Protein AF-A0A355C8I3-F1 (afdb_monomer)

Solvent-accessible surface area (backbone atoms only — not comparable to full-atom values): 5644 Å² total; per-residue (Å²): 111,79,62,88,55,65,75,96,40,36,51,55,40,67,43,80,73,53,71,64,48,41,59,73,67,57,40,51,63,56,50,42,38,47,66,73,69,59,52,60,65,49,71,30,33,55,28,25,51,73,82,32,45,38,68,75,27,64,69,61,49,44,44,41,43,71,73,55,60,53,82,54,52,78,42,71,38,93,61,41,72,55,24,38,34,32,86,93,30,54,42,78,39,90,51,96,126

Nearest PDB structures (foldseek):
  7xtj-assembly1_A  TM=9.328E-01  e=5.840E-07  Aspergillus niger
  7xtj-assembly2_B  TM=9.315E-01  e=1.056E-06  Aspergillus niger
  7zeq-assembly1_X  TM=8.946E-01  e=6.243E-06  Thermotoga maritima MSB8
  5wab-assembly1_A  TM=9.240E-01  e=5.345E-05  Bifidobacterium adolescentis ATCC 15703
  7eap-assembly1_A  TM=8.681E-01  e=4.964E-05  Aspergillus oryzae RIB40

Mean predicted aligned error: 3.41 Å

Secondary structure (DSSP, 8-state):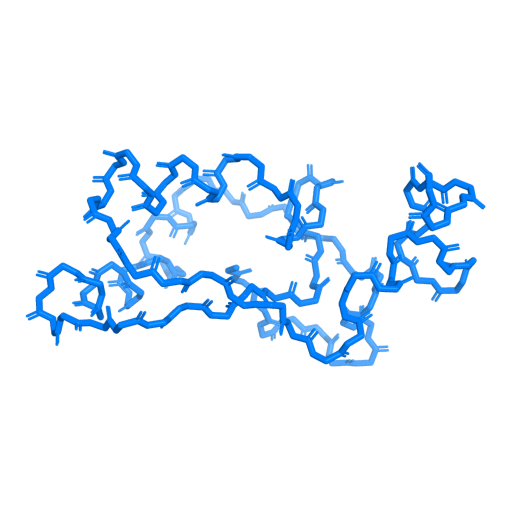
--TTS-GGGTTT-EE---HHHIIIIISHHHHHHHHTS--SEEEEPSSEETTEETTT-HHHHHIIIIIT---SEEEE-TTTTGGGT-TTTT--SSS--

Structure (mmCIF, N/CA/C/O backbone):
data_AF-A0A355C8I3-F1
#
_entry.id   AF-A0A355C8I3-F1
#
loop_
_atom_site.group_PDB
_atom_site.id
_atom_site.type_symbol
_atom_site.label_atom_id
_atom_site.label_alt_id
_atom_site.label_comp_id
_atom_site.label_asym_id
_atom_site.label_entity_id
_atom_site.label_seq_id
_atom_site.pdbx_PDB_ins_code
_atom_site.Cartn_x
_atom_site.Cartn_y
_atom_site.Cartn_z
_atom_site.occupancy
_atom_site.B_iso_or_equiv
_atom_site.auth_seq_id
_atom_site.auth_comp_id
_atom_site.auth_asym_id
_atom_site.auth_atom_id
_atom_site.pdbx_PDB_model_num
ATOM 1 N N . ALA A 1 1 ? 0.383 2.885 0.987 1.00 61.53 1 ALA A N 1
ATOM 2 C CA . ALA A 1 1 ? 0.480 4.070 1.874 1.00 61.53 1 ALA A CA 1
ATOM 3 C C . ALA A 1 1 ? 1.391 5.101 1.210 1.00 61.53 1 ALA A C 1
ATOM 5 O O . ALA A 1 1 ? 2.110 4.719 0.298 1.00 61.53 1 ALA A O 1
ATOM 6 N N . VAL A 1 2 ? 1.380 6.372 1.639 1.00 76.06 2 VAL A N 1
ATOM 7 C CA . VAL A 1 2 ? 2.290 7.414 1.095 1.00 76.06 2 VAL A CA 1
ATOM 8 C C . VAL A 1 2 ? 2.082 7.676 -0.414 1.00 76.06 2 VAL A C 1
ATOM 10 O O . VAL A 1 2 ? 3.010 8.005 -1.142 1.00 76.06 2 VAL A O 1
ATOM 13 N N . HIS A 1 3 ? 0.843 7.517 -0.895 1.00 77.88 3 HIS A N 1
ATOM 14 C CA . HIS A 1 3 ? 0.520 7.611 -2.323 1.00 77.88 3 HIS A CA 1
ATOM 15 C C . HIS A 1 3 ? 0.633 9.034 -2.890 1.00 77.88 3 HIS A C 1
ATOM 17 O O . HIS A 1 3 ? 0.964 9.189 -4.058 1.00 77.88 3 HIS A O 1
ATOM 23 N N . SER A 1 4 ? 0.414 10.067 -2.069 1.00 75.31 4 SER A N 1
ATOM 24 C CA . SER A 1 4 ? 0.308 11.473 -2.495 1.00 75.31 4 SER A CA 1
ATOM 25 C C . SER A 1 4 ? 1.608 12.113 -3.025 1.00 75.31 4 SER A C 1
ATOM 27 O O . SER A 1 4 ? 1.698 13.338 -3.088 1.00 75.31 4 SER A O 1
ATOM 29 N N . GLY A 1 5 ? 2.628 11.312 -3.351 1.00 70.50 5 GLY A N 1
ATOM 30 C CA . GLY A 1 5 ? 3.836 11.738 -4.057 1.00 70.50 5 GLY A CA 1
ATOM 31 C C . GLY A 1 5 ? 3.558 12.170 -5.509 1.00 70.50 5 GLY A C 1
ATOM 32 O O . GLY A 1 5 ? 2.403 12.313 -5.906 1.00 70.50 5 GLY A O 1
ATOM 33 N N . PRO A 1 6 ? 4.601 12.422 -6.320 1.00 80.94 6 PRO A N 1
ATOM 34 C CA . PRO A 1 6 ? 4.433 13.062 -7.619 1.00 80.94 6 PRO A CA 1
ATOM 35 C C . PRO A 1 6 ? 3.572 12.225 -8.570 1.00 80.94 6 PRO A C 1
ATOM 37 O O . PRO A 1 6 ? 3.963 11.140 -9.004 1.00 80.94 6 PRO A O 1
ATOM 40 N N . GLU A 1 7 ? 2.419 12.784 -8.939 1.00 82.19 7 GLU A N 1
ATOM 41 C CA . GLU A 1 7 ? 1.405 12.127 -9.768 1.00 82.19 7 GLU A CA 1
ATOM 42 C C . GLU A 1 7 ? 1.962 11.645 -11.115 1.00 82.19 7 GLU A C 1
ATOM 44 O O . GLU A 1 7 ? 1.673 10.538 -11.566 1.00 82.19 7 GLU A O 1
ATOM 49 N N . SER A 1 8 ? 2.840 12.443 -11.731 1.00 88.88 8 SER A N 1
ATOM 50 C CA . SER A 1 8 ? 3.481 12.122 -13.012 1.00 88.88 8 SER A CA 1
ATOM 51 C C . SER A 1 8 ? 4.339 10.856 -12.974 1.00 88.88 8 SER A C 1
ATOM 53 O O . SER A 1 8 ? 4.613 10.276 -14.019 1.00 88.88 8 SER A O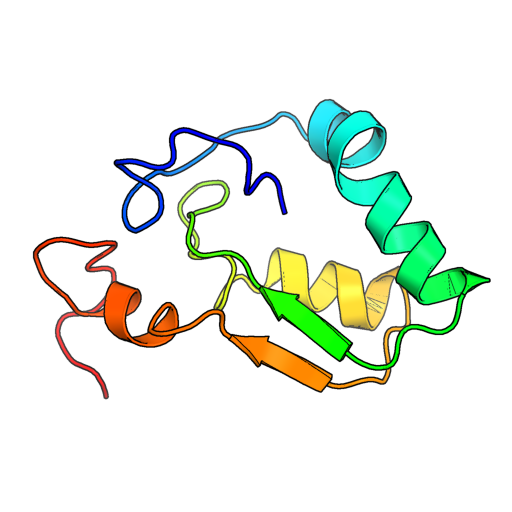 1
ATOM 55 N N . THR A 1 9 ? 4.782 10.434 -11.789 1.00 90.69 9 THR A N 1
ATOM 56 C CA . THR A 1 9 ? 5.667 9.279 -11.592 1.00 90.69 9 THR A CA 1
ATOM 57 C C . THR A 1 9 ? 5.030 8.197 -10.728 1.00 90.69 9 THR A C 1
ATOM 59 O O . THR A 1 9 ? 5.726 7.302 -10.262 1.00 90.69 9 THR A O 1
ATOM 62 N N . ARG A 1 10 ? 3.711 8.233 -10.505 1.00 90.69 10 ARG A N 1
ATOM 63 C CA . ARG A 1 10 ? 3.013 7.296 -9.605 1.00 90.69 10 ARG A CA 1
ATOM 64 C C . ARG A 1 10 ? 3.268 5.809 -9.915 1.00 90.69 10 ARG A C 1
ATOM 66 O O . ARG A 1 10 ? 3.275 5.006 -8.992 1.00 90.69 10 ARG A O 1
ATOM 73 N N . HIS A 1 11 ? 3.545 5.471 -11.179 1.00 92.88 11 HIS A N 1
ATOM 74 C CA . HIS A 1 11 ? 3.798 4.106 -11.675 1.00 92.88 11 HIS A CA 1
ATOM 75 C C . HIS A 1 11 ? 5.251 3.611 -11.526 1.00 92.88 11 HIS A C 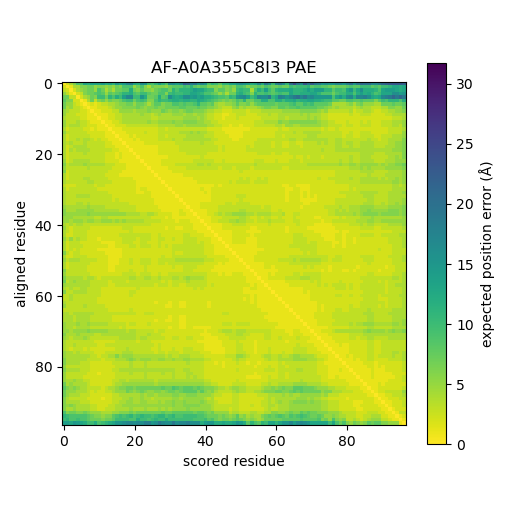1
ATOM 77 O O . HIS A 1 11 ? 5.540 2.477 -11.888 1.00 92.88 11 HIS A O 1
ATOM 83 N N . SER A 1 12 ? 6.181 4.446 -11.055 1.00 91.19 12 SER A N 1
ATOM 84 C CA . SER A 1 12 ? 7.607 4.081 -10.931 1.00 91.19 12 SER A CA 1
ATOM 85 C C . SER A 1 12 ? 8.306 4.690 -9.715 1.00 91.19 12 SER A C 1
ATOM 87 O O . SER A 1 12 ? 9.421 4.299 -9.369 1.00 91.19 12 SER A O 1
ATOM 89 N N . PHE A 1 13 ? 7.665 5.653 -9.053 1.00 93.38 13 PHE A N 1
ATOM 90 C CA . PHE A 1 13 ? 8.208 6.338 -7.893 1.00 93.38 13 PHE A CA 1
ATOM 91 C C . PHE A 1 13 ? 8.331 5.397 -6.693 1.00 93.38 13 PHE A C 1
ATOM 93 O O . PHE A 1 13 ? 7.408 4.644 -6.371 1.00 93.38 13 PHE A O 1
ATOM 100 N N . ASP A 1 14 ? 9.465 5.501 -6.007 1.00 93.50 14 ASP A N 1
ATOM 101 C CA . ASP A 1 14 ? 9.789 4.757 -4.797 1.00 93.50 14 ASP A CA 1
ATOM 102 C C . ASP A 1 14 ? 10.078 5.725 -3.651 1.00 93.50 14 ASP A C 1
ATOM 104 O O . ASP A 1 14 ? 10.823 6.697 -3.811 1.00 93.50 14 ASP A O 1
ATOM 108 N N . VAL A 1 15 ? 9.465 5.473 -2.495 1.00 93.12 15 VAL A N 1
ATOM 109 C CA . VAL A 1 15 ? 9.519 6.365 -1.336 1.00 93.12 15 VAL A CA 1
ATOM 110 C C . VAL A 1 15 ? 10.159 5.687 -0.130 1.00 93.12 15 VAL A C 1
ATOM 112 O O . VAL A 1 15 ? 9.863 4.538 0.194 1.00 93.12 15 VAL A O 1
ATOM 115 N N . TYR A 1 16 ? 11.006 6.439 0.578 1.00 94.75 16 TYR A N 1
ATOM 116 C CA . TYR A 1 16 ? 11.773 5.979 1.741 1.00 94.75 16 TYR A CA 1
ATOM 117 C C . TY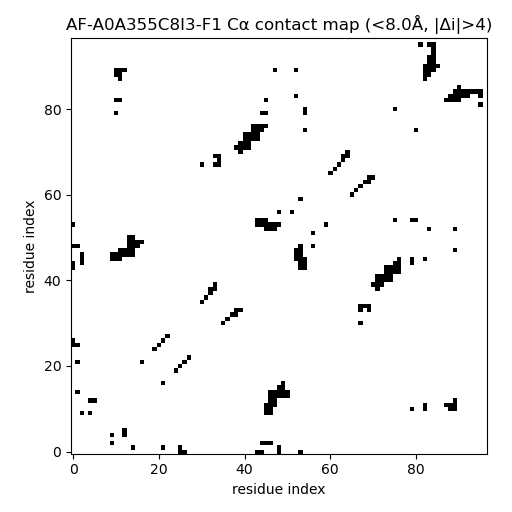R A 1 16 ? 11.440 6.810 2.991 1.00 94.75 16 TYR A C 1
ATOM 119 O O . TYR A 1 16 ? 12.295 7.537 3.498 1.00 94.75 16 TYR A O 1
ATOM 127 N N . PRO A 1 17 ? 10.193 6.757 3.493 1.00 93.06 17 PRO A N 1
ATOM 128 C CA . PRO A 1 17 ? 9.829 7.458 4.715 1.00 93.06 17 PRO A CA 1
ATOM 129 C C . PRO A 1 17 ? 10.488 6.783 5.921 1.00 93.06 17 PRO A C 1
ATOM 131 O O . PRO A 1 17 ? 10.721 5.566 5.919 1.00 93.06 17 PRO A O 1
ATOM 134 N N . SER A 1 18 ? 10.728 7.551 6.982 1.00 94.94 18 SER A N 1
ATOM 135 C CA . SER A 1 18 ? 11.101 6.971 8.271 1.00 94.94 18 SER A CA 1
ATOM 136 C C . SER A 1 18 ? 9.940 6.150 8.850 1.00 94.94 18 SER A C 1
ATOM 138 O O . SER A 1 18 ? 8.776 6.358 8.498 1.00 94.94 18 SER A O 1
ATOM 140 N N . ASP A 1 19 ? 10.233 5.204 9.747 1.00 93.56 19 ASP A N 1
ATOM 141 C CA . ASP A 1 19 ? 9.171 4.481 10.467 1.00 93.56 19 ASP A CA 1
ATOM 142 C C . ASP A 1 19 ? 8.299 5.436 11.291 1.00 93.56 19 ASP A C 1
ATOM 144 O O . ASP A 1 19 ? 7.093 5.227 11.402 1.00 93.56 19 ASP A O 1
ATOM 148 N N . TYR A 1 20 ? 8.902 6.511 11.807 1.00 95.25 20 TYR A N 1
ATOM 149 C CA . TYR A 1 20 ? 8.196 7.576 12.508 1.00 95.25 20 TYR A CA 1
ATOM 150 C C . TYR A 1 20 ? 7.176 8.269 11.596 1.00 95.25 20 TYR A C 1
ATOM 152 O O . TYR A 1 20 ? 6.007 8.366 11.953 1.00 95.25 20 TYR A O 1
ATOM 160 N N . ASP A 1 21 ? 7.571 8.670 10.384 1.00 94.19 21 ASP A N 1
ATOM 161 C CA . ASP A 1 21 ? 6.652 9.319 9.440 1.00 94.19 21 ASP A CA 1
ATOM 162 C C . ASP A 1 21 ? 5.522 8.383 9.011 1.00 94.19 21 ASP A C 1
ATOM 164 O O . ASP A 1 21 ? 4.367 8.804 8.903 1.00 94.19 21 ASP A O 1
ATOM 168 N N . LEU A 1 22 ? 5.829 7.102 8.777 1.00 93.38 22 LEU A N 1
ATOM 169 C CA . LEU A 1 22 ? 4.800 6.104 8.495 1.00 93.38 22 LEU A CA 1
ATOM 170 C C . LEU A 1 22 ? 3.802 6.016 9.650 1.00 93.38 22 LEU A C 1
ATOM 172 O O . LEU A 1 22 ? 2.598 6.117 9.414 1.00 93.38 22 LEU A O 1
ATOM 176 N N . ALA A 1 23 ? 4.293 5.849 10.877 1.00 92.69 23 ALA A N 1
ATOM 177 C CA . ALA A 1 23 ? 3.466 5.635 12.056 1.00 92.69 23 ALA A CA 1
ATOM 178 C C . ALA A 1 23 ? 2.630 6.861 12.440 1.00 92.69 23 ALA A C 1
ATOM 180 O O . ALA A 1 23 ? 1.462 6.690 12.774 1.00 92.69 23 ALA A O 1
ATOM 181 N N . GLU A 1 24 ? 3.194 8.067 12.360 1.00 94.19 24 GLU A N 1
ATOM 182 C CA . GLU A 1 24 ? 2.570 9.291 12.881 1.00 94.19 24 GLU A CA 1
ATOM 183 C C . GLU A 1 24 ? 1.855 10.119 11.808 1.00 94.19 24 GLU A C 1
ATOM 185 O O . GLU A 1 24 ? 0.840 10.754 12.094 1.00 94.19 24 GLU A O 1
ATOM 190 N N . THR A 1 25 ? 2.330 10.095 10.560 1.00 93.31 25 THR A N 1
ATOM 191 C CA . THR A 1 25 ? 1.772 10.942 9.494 1.00 93.31 25 THR A CA 1
ATOM 192 C C . THR A 1 25 ? 0.858 10.151 8.565 1.00 93.31 25 THR A C 1
ATOM 194 O O . THR A 1 25 ? -0.281 10.546 8.324 1.00 93.31 25 THR A O 1
ATOM 197 N N . TYR A 1 26 ? 1.323 9.017 8.035 1.00 93.56 26 TYR A N 1
ATOM 198 C CA . TYR A 1 26 ? 0.643 8.370 6.906 1.00 93.56 26 TYR A CA 1
ATOM 199 C C . TYR A 1 26 ? -0.368 7.293 7.300 1.00 93.56 26 TYR A C 1
ATOM 201 O O . TYR A 1 26 ? -1.420 7.175 6.674 1.00 93.56 26 TYR A O 1
ATOM 209 N N . LEU A 1 27 ? -0.058 6.474 8.302 1.00 95.31 27 LEU A N 1
ATOM 210 C CA . LEU A 1 27 ? -0.857 5.306 8.668 1.00 95.31 27 LEU A CA 1
ATOM 211 C C . LEU A 1 27 ? -2.024 5.558 9.642 1.00 95.31 27 LEU A C 1
ATOM 213 O O . LEU A 1 27 ? -2.992 4.795 9.553 1.00 95.31 27 LEU A O 1
ATOM 217 N N . PRO A 1 28 ? -2.037 6.579 10.531 1.00 95.94 28 PRO A N 1
ATOM 218 C CA . PRO A 1 28 ? -3.093 6.697 11.542 1.00 95.94 28 PRO A CA 1
ATOM 219 C C . PRO A 1 28 ? -4.508 6.765 10.972 1.00 95.94 28 PRO A C 1
ATOM 221 O O . PRO A 1 28 ? -5.451 6.276 11.585 1.00 95.94 28 PRO A O 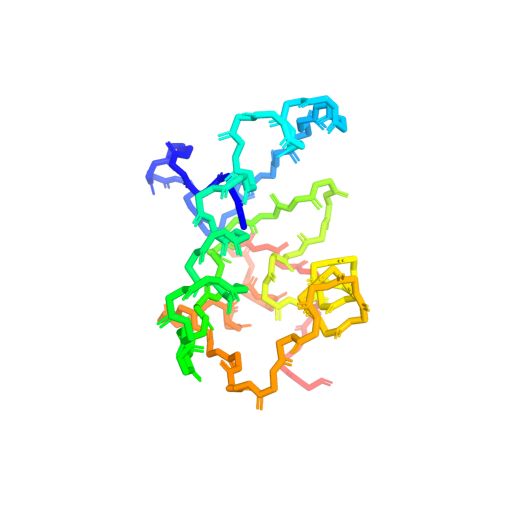1
ATOM 224 N N . HIS A 1 29 ? -4.675 7.375 9.801 1.00 94.75 29 HIS A N 1
ATOM 225 C CA . HIS A 1 29 ? -5.993 7.597 9.207 1.00 94.75 29 HIS A CA 1
ATOM 226 C C . HIS A 1 29 ? -6.560 6.285 8.648 1.00 94.75 29 HIS A C 1
ATOM 228 O O . HIS A 1 29 ? -7.724 5.963 8.879 1.00 94.75 29 HIS A O 1
ATOM 234 N N . PHE A 1 30 ? -5.708 5.474 8.010 1.00 96.06 30 PHE A N 1
ATOM 235 C CA . PHE A 1 30 ? -6.062 4.124 7.569 1.00 96.06 30 PHE A CA 1
ATOM 236 C C . PHE A 1 30 ? -6.323 3.197 8.752 1.00 96.06 30 PHE A C 1
ATOM 238 O O . PHE A 1 30 ? -7.291 2.442 8.731 1.00 96.06 30 PHE A O 1
ATOM 245 N N . ARG A 1 31 ? -5.509 3.293 9.810 1.00 96.44 31 ARG A N 1
ATOM 246 C CA . ARG A 1 31 ? -5.706 2.506 11.028 1.00 96.44 31 ARG A CA 1
ATOM 247 C C . ARG A 1 31 ? -7.087 2.752 11.633 1.00 96.44 31 ARG A C 1
ATOM 249 O O . ARG A 1 31 ? -7.778 1.787 11.936 1.00 96.44 31 ARG A O 1
ATOM 256 N N . ARG A 1 32 ? -7.514 4.014 11.758 1.00 97.25 32 ARG A N 1
ATOM 257 C CA . ARG A 1 32 ? -8.863 4.354 12.247 1.00 97.25 32 ARG A CA 1
ATOM 258 C C . ARG A 1 32 ? -9.957 3.847 11.312 1.00 97.25 32 ARG A C 1
ATOM 260 O O . ARG A 1 32 ? -10.923 3.252 11.777 1.00 97.25 32 ARG A O 1
ATOM 267 N N . ALA A 1 33 ? -9.788 4.008 9.999 1.00 96.88 33 ALA A N 1
ATOM 268 C CA . ALA A 1 33 ? -10.750 3.491 9.025 1.00 96.88 33 ALA A CA 1
ATOM 269 C C . ALA A 1 33 ? -10.935 1.964 9.141 1.00 96.88 33 ALA A C 1
ATOM 271 O O . ALA A 1 33 ? -12.054 1.464 9.065 1.00 96.88 33 ALA A O 1
ATOM 272 N N . VAL A 1 34 ? -9.845 1.230 9.375 1.00 96.81 34 VAL A N 1
ATOM 273 C CA . VAL A 1 34 ? -9.858 -0.228 9.541 1.00 96.81 34 VAL A CA 1
ATOM 274 C C . VAL A 1 34 ? -10.414 -0.644 10.904 1.00 96.81 34 VAL A C 1
ATOM 276 O O . VAL A 1 34 ? -11.341 -1.446 10.958 1.00 96.81 34 VAL A O 1
ATOM 279 N N . GLN A 1 35 ? -9.860 -0.122 12.001 1.00 96.56 35 GLN A N 1
ATOM 280 C CA . GLN A 1 35 ? -10.135 -0.625 13.353 1.00 96.56 35 GLN A CA 1
ATOM 281 C C . GLN A 1 35 ? -11.386 -0.019 13.994 1.00 96.56 35 GLN A C 1
ATOM 283 O O . GLN A 1 35 ? -12.049 -0.693 14.775 1.00 96.56 35 GLN A O 1
ATOM 288 N N . GLU A 1 36 ? -11.701 1.241 13.690 1.00 97.50 36 GLU A N 1
ATOM 289 C CA . GLU A 1 36 ? -12.791 1.979 14.343 1.00 97.50 36 GLU A CA 1
ATOM 290 C C . GLU A 1 36 ? -14.024 2.084 13.438 1.00 97.50 36 GLU A C 1
ATOM 292 O O . GLU A 1 36 ? -15.144 1.888 13.901 1.00 97.50 36 GLU A O 1
ATOM 297 N N . ALA A 1 37 ? -13.834 2.364 12.143 1.00 97.31 37 ALA A N 1
ATOM 298 C CA . ALA A 1 37 ? -14.943 2.560 11.204 1.00 97.31 37 ALA A CA 1
ATOM 299 C C . ALA A 1 37 ? -15.401 1.275 10.491 1.00 97.31 37 ALA A C 1
ATOM 301 O O . ALA A 1 37 ? -16.438 1.284 9.829 1.00 97.31 37 ALA A O 1
ATOM 302 N N . GLY A 1 38 ? -14.643 0.179 10.603 1.00 94.88 38 GLY A N 1
ATOM 303 C CA . GLY A 1 38 ? -15.005 -1.106 10.004 1.00 94.88 38 GLY A CA 1
ATOM 304 C C . GLY A 1 38 ? -14.979 -1.101 8.474 1.00 94.88 38 GLY A C 1
ATOM 305 O O . GLY A 1 38 ? -15.859 -1.688 7.843 1.00 94.88 38 GLY A O 1
ATOM 306 N N . ALA A 1 39 ? -13.992 -0.432 7.863 1.00 96.88 39 ALA A N 1
ATOM 307 C CA . ALA A 1 39 ? -13.798 -0.474 6.416 1.00 96.88 39 ALA A CA 1
ATOM 308 C C . ALA A 1 39 ? -13.777 -1.926 5.904 1.00 96.88 39 ALA A C 1
ATOM 310 O O . ALA A 1 39 ? -13.138 -2.795 6.493 1.00 96.88 39 ALA A O 1
ATOM 311 N N . TYR A 1 40 ? -14.466 -2.182 4.790 1.00 96.19 40 TYR A N 1
ATOM 312 C CA . TYR A 1 40 ? -14.599 -3.530 4.220 1.00 96.19 40 TYR A CA 1
ATOM 313 C C . TYR A 1 40 ? -13.574 -3.824 3.109 1.00 96.19 40 TYR A C 1
ATOM 315 O O . TYR A 1 40 ? -13.313 -4.976 2.768 1.00 96.19 40 TYR A O 1
ATOM 323 N N . SER A 1 41 ? -12.970 -2.769 2.558 1.00 96.69 41 SER A N 1
ATOM 324 C CA . SER A 1 41 ? -12.011 -2.827 1.458 1.00 96.69 41 SER A CA 1
ATOM 325 C C . SER A 1 41 ? -10.883 -1.832 1.684 1.00 96.69 41 SER A C 1
ATOM 327 O O . SER A 1 41 ? -11.129 -0.708 2.121 1.00 96.69 41 SER A O 1
ATOM 329 N N . VAL A 1 42 ? -9.664 -2.219 1.310 1.00 96.94 42 VAL A N 1
ATOM 330 C CA . VAL A 1 42 ? -8.500 -1.327 1.220 1.00 96.94 42 VAL A CA 1
ATOM 331 C C . VAL A 1 42 ? -7.899 -1.451 -0.176 1.00 96.94 42 VAL A C 1
ATOM 333 O O . VAL A 1 42 ? -7.709 -2.557 -0.673 1.00 96.94 42 VAL A O 1
ATOM 336 N N . MET A 1 43 ? -7.603 -0.319 -0.811 1.00 97.12 43 MET A N 1
ATOM 337 C CA . MET A 1 43 ? -6.910 -0.281 -2.098 1.00 97.12 43 MET A CA 1
ATOM 338 C C . MET A 1 43 ? -5.415 -0.036 -1.872 1.00 97.12 43 MET A C 1
ATOM 340 O O . MET A 1 43 ? -5.043 0.885 -1.140 1.00 97.12 43 MET A O 1
ATOM 344 N N . CYS A 1 44 ? -4.556 -0.865 -2.463 1.00 95.00 44 CYS A N 1
ATOM 345 C CA . CYS A 1 44 ? -3.112 -0.632 -2.451 1.00 95.00 44 CYS A CA 1
ATOM 346 C C . CYS A 1 44 ? -2.727 0.437 -3.481 1.00 95.00 44 CYS A C 1
ATOM 348 O O . CYS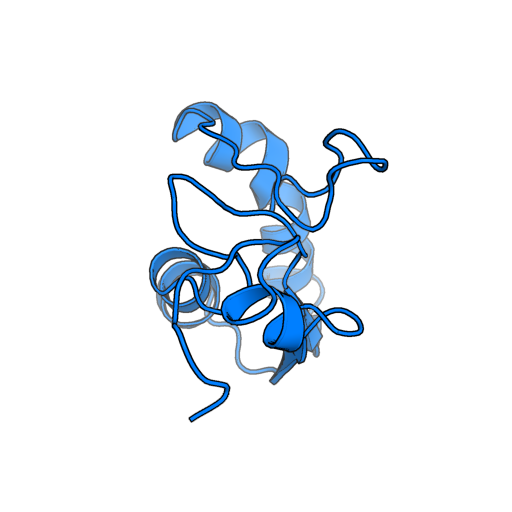 A 1 44 ? -3.393 0.597 -4.495 1.00 95.00 44 CYS A O 1
ATOM 350 N N . ALA A 1 45 ? -1.661 1.185 -3.200 1.00 94.62 45 ALA A N 1
ATOM 351 C CA . ALA A 1 45 ? -1.233 2.314 -4.024 1.00 94.62 45 ALA A CA 1
ATOM 352 C C . ALA A 1 45 ? -0.328 1.881 -5.189 1.00 94.62 45 ALA A C 1
ATOM 354 O O . ALA A 1 45 ? 0.304 0.828 -5.121 1.00 94.62 45 ALA A O 1
ATOM 355 N N . TYR A 1 46 ? -0.204 2.738 -6.208 1.00 94.81 46 TYR A N 1
ATOM 356 C CA . TYR A 1 46 ? 0.706 2.514 -7.338 1.00 94.81 46 TYR A CA 1
ATOM 357 C C . TYR A 1 46 ? 2.183 2.471 -6.940 1.00 94.81 46 TYR A C 1
ATOM 359 O O . TYR A 1 46 ? 2.918 1.638 -7.450 1.00 94.81 46 TYR A O 1
ATOM 367 N N . ASN A 1 47 ? 2.633 3.373 -6.064 1.00 94.56 47 ASN A N 1
ATOM 368 C CA . ASN A 1 47 ? 4.055 3.591 -5.797 1.00 94.56 47 ASN A CA 1
ATOM 369 C C . ASN A 1 47 ? 4.729 2.411 -5.077 1.00 94.56 47 ASN A C 1
ATOM 371 O O . ASN A 1 47 ? 4.080 1.557 -4.463 1.00 94.56 47 ASN A O 1
ATOM 375 N N . ARG A 1 48 ? 6.062 2.426 -5.072 1.00 94.88 48 ARG A N 1
ATOM 376 C CA . ARG A 1 48 ? 6.870 1.556 -4.212 1.00 94.88 48 ARG A CA 1
ATOM 377 C C . ARG A 1 48 ? 7.090 2.196 -2.846 1.00 94.88 48 ARG A C 1
ATOM 379 O O . ARG A 1 48 ? 7.113 3.424 -2.728 1.00 94.88 48 ARG A O 1
ATOM 386 N N . LEU A 1 49 ? 7.208 1.359 -1.825 1.00 94.50 49 LEU A N 1
ATOM 387 C CA . LEU A 1 49 ? 7.619 1.702 -0.474 1.00 94.50 49 LEU A CA 1
ATOM 388 C C . LEU A 1 49 ? 8.914 0.945 -0.181 1.00 94.50 49 LEU A C 1
ATOM 390 O O . LEU A 1 49 ? 8.910 -0.279 -0.099 1.00 94.50 49 LEU A O 1
ATOM 394 N N . ARG A 1 50 ? 10.020 1.674 -0.004 1.00 94.75 50 ARG A N 1
ATOM 395 C CA . ARG A 1 50 ? 11.341 1.107 0.318 1.00 94.75 50 ARG A CA 1
ATOM 396 C C . ARG A 1 50 ? 11.750 -0.021 -0.638 1.00 94.75 50 ARG A C 1
ATOM 398 O O . ARG A 1 50 ? 12.266 -1.048 -0.206 1.00 94.75 50 ARG A O 1
ATOM 405 N N . GLY A 1 51 ? 11.499 0.169 -1.929 1.00 93.94 51 GLY A N 1
ATOM 406 C CA . GLY A 1 51 ? 11.829 -0.804 -2.963 1.00 93.94 51 GLY A CA 1
ATOM 407 C C . GLY A 1 51 ? 10.745 -1.847 -3.247 1.00 93.94 51 GLY A C 1
ATOM 408 O O . GLY A 1 51 ? 10.855 -2.534 -4.255 1.00 93.94 51 GLY A O 1
ATOM 409 N N . GLU A 1 52 ? 9.657 -1.941 -2.490 1.00 94.94 52 GLU A N 1
ATOM 410 C CA . GLU A 1 52 ? 8.597 -2.926 -2.761 1.00 94.94 52 GLU A CA 1
ATOM 411 C C . GLU A 1 52 ? 7.335 -2.251 -3.318 1.00 94.94 52 GLU A C 1
ATOM 413 O O . GLU A 1 52 ? 6.891 -1.247 -2.757 1.00 94.94 52 GLU A O 1
ATOM 418 N N . PRO A 1 53 ? 6.720 -2.734 -4.418 1.00 95.19 53 PRO A N 1
ATOM 419 C CA . PRO A 1 53 ? 5.447 -2.186 -4.885 1.00 95.19 53 PRO A CA 1
ATOM 420 C C . PRO A 1 53 ? 4.367 -2.341 -3.818 1.00 95.19 53 PRO A C 1
ATOM 422 O O . PRO A 1 53 ? 4.141 -3.445 -3.329 1.00 95.19 53 PRO A O 1
ATOM 425 N N . CYS A 1 54 ? 3.632 -1.272 -3.495 1.00 95.50 54 CYS A N 1
ATOM 426 C CA . CYS A 1 54 ? 2.660 -1.312 -2.395 1.00 95.50 54 CYS A CA 1
ATOM 427 C C . CYS A 1 54 ? 1.579 -2.396 -2.567 1.00 95.50 54 CYS A C 1
ATOM 429 O O . CYS A 1 54 ? 1.021 -2.859 -1.575 1.00 95.50 54 CYS A O 1
ATOM 431 N N . CYS A 1 55 ? 1.262 -2.789 -3.804 1.00 94.88 55 CYS A N 1
ATOM 432 C CA . CYS A 1 55 ? 0.303 -3.856 -4.104 1.00 94.88 55 CYS A CA 1
ATOM 433 C C . CYS A 1 55 ? 0.845 -5.287 -3.958 1.00 94.88 55 CYS A C 1
ATOM 435 O O . CYS A 1 55 ? 0.066 -6.230 -4.053 1.00 94.88 55 CYS A O 1
ATOM 437 N N . GLY A 1 56 ? 2.147 -5.452 -3.725 1.00 93.06 56 GLY A N 1
ATOM 438 C CA . GLY A 1 56 ? 2.813 -6.736 -3.479 1.00 93.06 56 GLY A CA 1
ATOM 439 C C . GLY A 1 56 ? 3.679 -6.729 -2.216 1.00 93.06 56 GLY A C 1
ATOM 440 O O . GLY A 1 56 ? 4.437 -7.666 -1.981 1.00 93.06 56 GLY A O 1
ATOM 441 N N . ASP A 1 57 ? 3.584 -5.671 -1.411 1.00 95.12 57 ASP A N 1
ATOM 442 C CA . ASP A 1 57 ? 4.425 -5.455 -0.241 1.00 95.12 57 ASP A CA 1
ATOM 443 C C . ASP A 1 57 ? 3.921 -6.274 0.963 1.00 95.12 57 ASP A C 1
ATOM 445 O O . ASP A 1 57 ? 2.876 -5.987 1.562 1.00 95.12 57 ASP A O 1
ATOM 449 N N . LYS A 1 58 ? 4.716 -7.275 1.360 1.00 94.31 58 LYS A N 1
ATOM 450 C CA . LYS A 1 58 ? 4.432 -8.151 2.510 1.00 94.31 58 LYS A CA 1
ATOM 451 C C . LYS A 1 58 ? 4.387 -7.411 3.845 1.00 94.31 58 LYS A C 1
ATOM 453 O O . LYS A 1 58 ? 3.671 -7.841 4.746 1.00 94.31 58 LYS A O 1
ATOM 458 N N . TYR A 1 59 ? 5.139 -6.323 4.005 1.00 94.25 59 TYR A N 1
ATOM 459 C CA . TYR A 1 59 ? 5.091 -5.510 5.218 1.00 94.25 59 TYR A CA 1
ATOM 460 C C . TYR A 1 59 ? 3.728 -4.822 5.355 1.00 94.25 59 TYR A C 1
ATOM 462 O O . TYR A 1 59 ? 3.159 -4.797 6.448 1.00 94.25 59 TYR A O 1
ATOM 470 N N . LEU A 1 60 ? 3.175 -4.300 4.255 1.00 93.75 60 LEU A N 1
ATOM 471 C CA . LEU A 1 60 ? 1.846 -3.682 4.262 1.00 93.75 60 LEU A CA 1
ATOM 472 C C . LEU A 1 60 ? 0.734 -4.715 4.469 1.00 93.75 60 LEU A C 1
ATOM 474 O O . LEU A 1 60 ? -0.231 -4.434 5.185 1.00 93.75 60 LEU A O 1
ATOM 478 N N . GLU A 1 61 ? 0.878 -5.908 3.893 1.00 95.56 61 GLU A N 1
ATOM 479 C CA . GLU A 1 61 ? -0.039 -7.020 4.145 1.00 95.56 61 GLU A CA 1
ATOM 480 C C . GLU A 1 61 ? -0.037 -7.428 5.627 1.00 95.56 61 GLU A C 1
ATOM 482 O O . GLU A 1 61 ? -1.103 -7.477 6.244 1.00 95.56 61 GLU A O 1
ATOM 487 N N . ASP A 1 62 ? 1.140 -7.648 6.225 1.00 96.62 62 ASP A N 1
ATOM 488 C CA . ASP A 1 62 ? 1.293 -7.983 7.649 1.00 96.62 62 ASP A CA 1
ATOM 489 C C . ASP A 1 62 ? 0.703 -6.898 8.560 1.00 96.62 62 ASP A C 1
ATOM 491 O O . ASP A 1 62 ? -0.015 -7.191 9.522 1.00 96.62 62 ASP A O 1
ATOM 495 N N . LEU A 1 63 ? 0.942 -5.628 8.230 1.00 96.19 63 LEU A N 1
ATOM 496 C CA . LEU A 1 63 ? 0.386 -4.497 8.961 1.00 96.19 63 LEU A CA 1
ATOM 497 C C . LEU A 1 63 ? -1.150 -4.527 8.965 1.00 96.19 63 LEU A C 1
ATOM 499 O O . LEU A 1 63 ? -1.760 -4.402 10.027 1.00 96.19 63 LEU A O 1
ATOM 503 N N . LEU A 1 64 ? -1.778 -4.710 7.802 1.00 96.44 64 LEU A N 1
ATOM 504 C CA . LEU A 1 64 ? -3.237 -4.761 7.695 1.00 96.44 64 LEU A CA 1
ATOM 505 C C . LEU A 1 64 ? -3.806 -6.004 8.386 1.00 96.44 64 LEU A C 1
ATOM 507 O O . LEU A 1 64 ? -4.695 -5.885 9.229 1.00 96.44 64 LEU A O 1
ATOM 511 N N . ARG A 1 65 ? -3.303 -7.192 8.039 1.00 96.19 65 ARG A N 1
ATOM 512 C CA . ARG A 1 65 ? -3.855 -8.480 8.476 1.00 96.19 65 ARG A CA 1
ATOM 513 C C . ARG A 1 65 ? -3.543 -8.772 9.938 1.00 96.19 65 ARG A C 1
ATOM 515 O O . ARG A 1 65 ? -4.463 -8.963 10.727 1.00 96.19 65 ARG A O 1
ATOM 522 N N . ASN A 1 66 ? -2.265 -8.764 10.304 1.00 97.06 66 ASN A N 1
ATOM 523 C CA . ASN A 1 66 ? -1.805 -9.263 11.599 1.00 97.06 66 ASN A CA 1
ATOM 524 C C . ASN A 1 66 ? -1.788 -8.167 12.663 1.00 97.06 66 ASN A C 1
ATOM 526 O O . ASN A 1 66 ? -2.219 -8.400 13.790 1.00 97.06 66 ASN A O 1
ATOM 530 N N . LYS A 1 67 ? -1.325 -6.957 12.323 1.00 96.44 67 LYS A N 1
ATOM 531 C CA . LYS A 1 67 ? -1.226 -5.870 13.313 1.00 96.44 67 LYS A CA 1
ATOM 532 C C . LYS A 1 67 ? -2.546 -5.138 13.520 1.00 96.44 67 LYS A C 1
ATOM 534 O O . LYS A 1 67 ? -2.839 -4.735 14.644 1.00 96.44 67 LYS A O 1
ATOM 539 N N . TRP A 1 68 ? -3.326 -4.924 12.460 1.00 96.88 68 TRP A N 1
ATOM 540 C CA . TRP A 1 68 ? -4.589 -4.185 12.554 1.00 96.88 68 TRP A CA 1
ATOM 541 C C . TRP A 1 68 ? -5.836 -5.068 12.583 1.00 96.88 68 TRP A C 1
ATOM 543 O O . TRP A 1 68 ? -6.890 -4.565 12.970 1.00 96.88 68 TRP A O 1
ATOM 553 N N . GLY A 1 69 ? -5.725 -6.357 12.249 1.00 96.94 69 GLY A N 1
ATOM 554 C CA . GLY A 1 69 ? -6.849 -7.296 12.274 1.00 96.94 69 GLY A CA 1
ATOM 555 C C . GLY A 1 69 ? -7.837 -7.102 11.121 1.00 96.94 69 GLY A C 1
ATOM 556 O O . GLY A 1 69 ? -9.030 -7.362 11.276 1.00 96.94 69 GLY A O 1
ATOM 557 N N . PHE A 1 70 ? -7.379 -6.596 9.974 1.00 98.00 70 PHE A N 1
ATOM 558 C CA . PHE A 1 70 ? -8.230 -6.358 8.813 1.00 98.00 70 PHE A CA 1
ATOM 559 C C . PHE A 1 70 ? -8.691 -7.680 8.182 1.00 98.00 70 PHE A C 1
ATOM 561 O O . PHE A 1 70 ? -7.880 -8.441 7.656 1.00 98.00 70 PHE A O 1
ATOM 568 N N . ASN A 1 71 ? -10.005 -7.914 8.159 1.00 95.81 71 ASN A N 1
ATOM 569 C CA . ASN A 1 71 ? -10.624 -9.131 7.609 1.00 95.81 71 ASN A CA 1
ATOM 570 C C . ASN A 1 71 ? -11.338 -8.916 6.261 1.00 95.81 71 ASN A C 1
ATOM 572 O O . ASN A 1 71 ? -11.948 -9.842 5.734 1.00 95.81 71 ASN A O 1
ATOM 576 N N . GLY A 1 72 ? -11.276 -7.705 5.700 1.00 95.94 72 GLY A N 1
ATOM 577 C CA . GLY A 1 72 ? -11.862 -7.383 4.398 1.00 95.94 72 GLY A CA 1
ATOM 578 C C . GLY A 1 72 ? -11.003 -7.848 3.219 1.00 95.94 72 GLY A C 1
ATOM 579 O O . GLY A 1 72 ? -10.063 -8.635 3.371 1.00 95.94 72 GLY A O 1
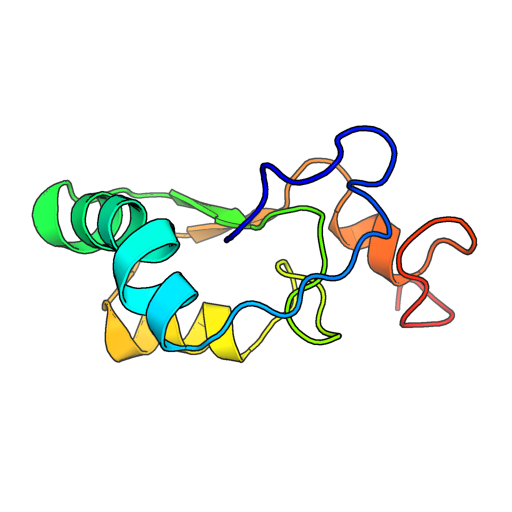ATOM 580 N N . TYR A 1 73 ? -11.284 -7.331 2.026 1.00 95.50 73 TYR A N 1
ATOM 581 C CA . TYR A 1 73 ? -10.466 -7.603 0.842 1.00 95.50 73 TYR A CA 1
ATOM 582 C C . TYR A 1 73 ? -9.503 -6.451 0.533 1.00 95.50 73 TYR A C 1
ATOM 584 O O . TYR A 1 73 ? -9.768 -5.285 0.831 1.00 95.50 73 TYR A O 1
ATOM 592 N N . ILE A 1 74 ? -8.357 -6.803 -0.050 1.00 95.81 74 ILE A N 1
ATOM 593 C CA . ILE A 1 74 ? -7.369 -5.849 -0.555 1.00 95.81 74 ILE A CA 1
ATOM 594 C C . ILE A 1 74 ? -7.487 -5.865 -2.075 1.00 95.81 74 ILE A C 1
ATOM 596 O O . ILE A 1 74 ? -7.438 -6.933 -2.681 1.00 95.81 74 ILE A O 1
ATOM 600 N N . VAL A 1 75 ? -7.691 -4.697 -2.676 1.00 96.38 75 VAL A N 1
ATOM 601 C CA . VAL A 1 75 ? -7.847 -4.534 -4.126 1.00 96.38 75 VAL A CA 1
ATOM 602 C C . VAL A 1 75 ? -6.680 -3.733 -4.693 1.00 96.38 75 VAL A C 1
ATOM 604 O O . VAL A 1 75 ? -6.152 -2.841 -4.026 1.00 96.38 75 VAL A O 1
ATOM 607 N N . SER A 1 76 ? -6.269 -4.046 -5.920 1.00 95.88 76 SER A N 1
ATOM 608 C CA . SER A 1 76 ? -5.279 -3.239 -6.627 1.00 95.88 76 SER A CA 1
ATOM 609 C C . SER A 1 76 ? -5.865 -1.921 -7.110 1.00 95.88 76 SER A C 1
ATOM 611 O O . SER A 1 76 ? -7.030 -1.868 -7.509 1.00 95.88 76 SER A O 1
ATOM 613 N N . ASP A 1 77 ? -5.039 -0.879 -7.166 1.00 94.75 77 ASP A N 1
ATOM 614 C CA . ASP A 1 77 ? -5.347 0.255 -8.035 1.00 94.75 77 ASP A CA 1
ATOM 615 C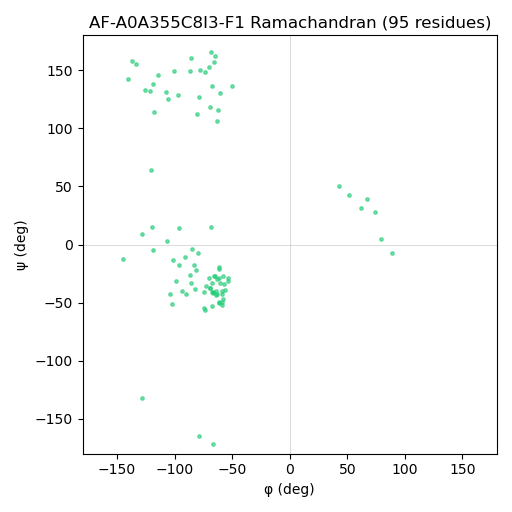 C . ASP A 1 77 ? -5.310 -0.180 -9.516 1.00 94.75 77 ASP A C 1
ATOM 617 O O . ASP A 1 77 ? -4.787 -1.244 -9.878 1.00 94.75 77 ASP A O 1
ATOM 621 N N . CYS A 1 78 ? -5.909 0.624 -10.387 1.00 93.69 78 CYS A N 1
ATOM 622 C CA . CYS A 1 78 ? -6.138 0.304 -11.789 1.00 93.69 78 CYS A CA 1
ATOM 623 C C . CYS A 1 78 ? -4.824 0.111 -12.562 1.00 93.69 78 CYS A C 1
ATOM 625 O O . CYS A 1 78 ? -4.127 1.065 -12.890 1.00 93.69 78 CYS A O 1
ATOM 627 N N . GLY A 1 79 ? -4.492 -1.136 -12.898 1.00 91.69 79 GLY A N 1
ATOM 628 C CA . GLY A 1 79 ? -3.260 -1.456 -13.623 1.00 91.69 79 GLY A CA 1
ATOM 629 C C . GLY A 1 79 ? -1.999 -1.480 -12.753 1.00 91.69 79 GLY A C 1
ATOM 630 O O . GLY A 1 79 ? -0.925 -1.737 -13.287 1.00 91.69 79 GLY A O 1
ATOM 631 N N . ALA A 1 80 ? -2.112 -1.313 -11.429 1.00 93.81 80 ALA A N 1
ATOM 632 C CA . ALA A 1 80 ? -0.964 -1.357 -10.518 1.00 93.81 80 ALA A CA 1
ATOM 633 C C . ALA A 1 80 ? -0.235 -2.715 -10.532 1.00 93.81 80 ALA A C 1
ATOM 635 O O . ALA A 1 80 ? 0.973 -2.771 -10.329 1.00 93.81 80 ALA A O 1
ATOM 636 N N . ILE A 1 81 ? -0.946 -3.813 -10.818 1.00 95.19 81 ILE A N 1
ATOM 637 C CA . ILE A 1 81 ? -0.324 -5.133 -11.013 1.00 95.19 81 ILE A CA 1
ATOM 638 C C . ILE A 1 81 ? 0.503 -5.168 -12.303 1.00 95.19 81 ILE A C 1
ATOM 640 O O . ILE A 1 81 ? 1.584 -5.746 -12.331 1.00 95.19 81 ILE A O 1
ATOM 644 N N . SER A 1 82 ? 0.040 -4.505 -13.367 1.00 94.75 82 SER A N 1
ATOM 645 C CA . SER A 1 82 ? 0.791 -4.429 -14.622 1.00 94.75 82 SER A CA 1
ATOM 646 C C . SER A 1 82 ? 2.092 -3.648 -14.485 1.00 94.75 82 SER A C 1
ATOM 648 O O . SER A 1 82 ? 3.051 -3.928 -15.201 1.00 94.75 82 SER A O 1
ATOM 650 N N . ASP A 1 83 ? 2.164 -2.710 -13.543 1.00 95.12 83 ASP A N 1
ATOM 651 C CA . ASP A 1 83 ? 3.388 -1.953 -13.287 1.00 95.12 83 ASP A CA 1
ATOM 652 C C . ASP A 1 83 ? 4.551 -2.855 -12.841 1.00 95.12 83 ASP A C 1
ATOM 654 O O . ASP A 1 83 ? 5.709 -2.472 -12.993 1.00 95.12 83 ASP A O 1
ATOM 658 N N . PHE A 1 84 ? 4.272 -4.072 -12.356 1.00 95.38 84 PHE A N 1
ATOM 659 C CA . PHE 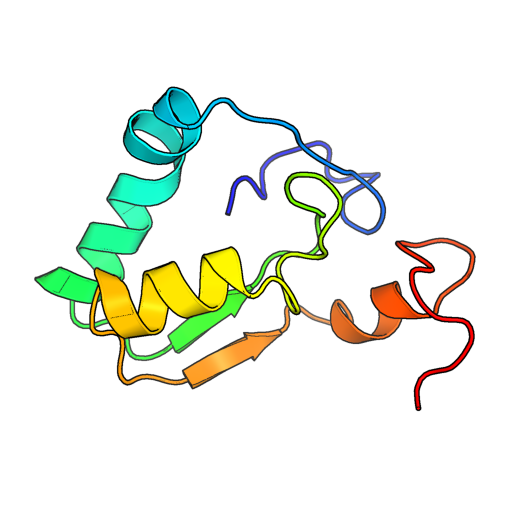A 1 84 ? 5.298 -5.001 -11.882 1.00 95.38 84 PHE A CA 1
ATOM 660 C C . PHE A 1 84 ? 6.188 -5.503 -13.023 1.00 95.38 84 PHE A C 1
ATOM 662 O O . PHE A 1 84 ? 7.375 -5.714 -12.794 1.00 95.38 84 PHE A O 1
ATOM 669 N N . TYR A 1 85 ? 5.648 -5.655 -14.237 1.00 94.62 85 TYR A N 1
ATOM 670 C CA . TYR A 1 85 ? 6.361 -6.231 -15.388 1.00 94.62 85 TYR A CA 1
ATOM 671 C C . TYR A 1 85 ? 6.508 -5.281 -16.583 1.00 94.62 85 TYR A C 1
ATOM 673 O O . TYR A 1 85 ? 7.131 -5.627 -17.582 1.00 94.62 85 TYR A O 1
ATOM 681 N N . ARG A 1 86 ? 5.924 -4.080 -16.541 1.00 94.44 86 ARG A N 1
ATOM 682 C CA . ARG A 1 86 ? 6.069 -3.104 -17.631 1.00 94.44 86 ARG A CA 1
ATOM 683 C C . ARG A 1 86 ? 7.410 -2.384 -17.545 1.00 94.44 86 ARG A C 1
ATOM 685 O O . ARG A 1 86 ? 7.694 -1.752 -16.535 1.00 94.44 86 ARG A O 1
ATOM 692 N N . GLU A 1 87 ? 8.169 -2.386 -18.642 1.00 92.00 87 GLU A N 1
ATOM 693 C CA . GLU A 1 87 ? 9.496 -1.747 -18.754 1.00 92.00 87 GLU A CA 1
ATOM 694 C C . GLU A 1 87 ? 9.516 -0.263 -18.352 1.00 92.00 87 GLU A C 1
ATOM 696 O O . GLU A 1 87 ? 10.516 0.237 -17.848 1.00 92.00 87 GLU A O 1
ATOM 701 N N . ASN A 1 88 ? 8.410 0.456 -18.563 1.00 91.06 88 ASN A N 1
ATOM 702 C CA . ASN A 1 88 ? 8.294 1.884 -18.268 1.00 91.06 88 ASN A CA 1
ATOM 703 C C . ASN A 1 88 ? 7.661 2.197 -16.894 1.00 91.06 88 ASN A C 1
ATOM 705 O O . ASN A 1 88 ? 7.233 3.332 -16.675 1.00 91.06 88 ASN A O 1
ATOM 709 N N . ALA A 1 89 ? 7.560 1.201 -16.011 1.00 93.81 89 ALA A N 1
ATOM 710 C CA . ALA A 1 89 ? 6.948 1.290 -14.685 1.00 93.81 89 ALA A CA 1
ATOM 711 C C . ALA A 1 89 ? 7.913 0.754 -13.605 1.00 93.81 89 ALA A C 1
ATOM 713 O O . ALA A 1 89 ? 9.080 1.146 -13.596 1.00 93.81 89 ALA A O 1
ATOM 714 N N . HIS A 1 90 ? 7.464 -0.115 -12.689 1.00 93.25 90 HIS A N 1
ATOM 715 C CA . HIS A 1 90 ? 8.335 -0.686 -11.651 1.00 93.25 90 HIS A CA 1
ATOM 716 C C . HIS A 1 90 ? 9.308 -1.722 -12.200 1.00 93.25 90 HIS A C 1
ATOM 718 O O . HIS A 1 90 ? 10.427 -1.797 -11.697 1.00 93.25 90 HIS A O 1
ATOM 724 N N . HIS A 1 91 ? 8.876 -2.509 -13.194 1.00 93.81 91 HIS A N 1
ATOM 725 C CA . HIS A 1 91 ? 9.670 -3.546 -13.868 1.00 93.81 91 HIS A CA 1
ATOM 726 C C . HIS A 1 91 ? 10.510 -4.398 -12.891 1.00 93.81 91 HIS A C 1
ATOM 728 O O . HIS A 1 91 ? 11.724 -4.551 -13.032 1.00 93.81 91 HIS A O 1
ATOM 734 N N . ILE A 1 92 ? 9.858 -4.903 -11.842 1.00 92.62 92 ILE A N 1
ATOM 735 C CA . ILE A 1 92 ? 10.479 -5.747 -10.812 1.00 92.62 92 ILE A CA 1
ATOM 736 C C . ILE A 1 92 ? 10.557 -7.220 -11.226 1.00 92.62 92 ILE A C 1
ATOM 738 O O . ILE A 1 92 ? 11.323 -7.984 -10.643 1.00 92.62 92 ILE A O 1
ATOM 742 N N . VAL A 1 93 ? 9.776 -7.618 -12.229 1.00 93.19 93 VAL A N 1
ATOM 743 C CA . VAL A 1 93 ? 9.790 -8.950 -12.839 1.00 93.19 93 VAL A CA 1
ATOM 744 C C . VAL A 1 93 ? 9.786 -8.812 -14.362 1.00 93.19 93 VAL A C 1
ATOM 746 O O . VAL A 1 93 ? 9.339 -7.800 -14.895 1.00 93.19 93 VAL A O 1
ATOM 749 N N . ASN A 1 94 ? 10.289 -9.828 -15.067 1.00 92.06 94 ASN A N 1
ATOM 750 C CA . ASN A 1 94 ? 10.403 -9.795 -16.532 1.00 92.06 94 ASN A CA 1
ATOM 751 C C . ASN A 1 94 ? 9.091 -10.153 -17.251 1.00 92.06 94 ASN A C 1
ATOM 753 O O . ASN A 1 94 ? 8.928 -9.843 -18.428 1.00 92.06 94 ASN A O 1
ATOM 757 N N . THR A 1 95 ? 8.188 -10.863 -16.572 1.00 90.75 95 THR A N 1
ATOM 758 C CA . THR A 1 95 ? 6.954 -11.424 -17.135 1.00 90.75 95 THR A CA 1
ATOM 759 C C . THR A 1 95 ? 5.773 -11.221 -16.181 1.00 90.75 95 THR A C 1
ATOM 761 O O . THR A 1 95 ? 5.989 -11.011 -14.987 1.00 90.75 95 THR A O 1
ATOM 764 N N . PRO A 1 96 ? 4.526 -11.245 -16.686 1.00 86.56 96 PRO A N 1
ATOM 765 C CA . PRO A 1 96 ? 3.323 -11.240 -15.848 1.00 86.56 96 PRO A CA 1
ATOM 766 C C . PRO A 1 96 ? 3.163 -12.494 -14.972 1.00 86.56 96 PRO A C 1
ATOM 768 O O . PRO A 1 96 ? 2.516 -12.420 -13.927 1.00 86.56 96 PRO A O 1
ATOM 771 N N . GLU A 1 97 ? 3.720 -13.624 -15.416 1.00 79.50 97 GLU A N 1
ATOM 772 C CA . GLU A 1 97 ? 3.802 -14.919 -14.718 1.00 79.50 97 GLU A CA 1
ATOM 773 C C . GLU A 1 97 ? 5.153 -15.126 -14.023 1.00 79.50 97 GLU A C 1
ATOM 775 O O . GLU A 1 97 ? 5.164 -15.798 -12.966 1.00 79.50 97 GLU A O 1
#

Sequence (97 aa):
AVHSGPESTRHSFDVYPSDYDLAETYLPHFRRAVQEAGAYSVMCAYNRLRGEPCCGDKYLEDLLRNKWGFNGYIVSDCGAISDFYRENAHHIVNTPE

pLDDT: mean 93.02, std 5.87, range [61.53, 98.0]

Foldseek 3Di:
DPQPPDPVQQQAAEDEDDPCCCVPPPCPVVLCCVQPVPDQEAEFGLYHYPLHGRLGDPVNVCCQCPVSPHPHYYHYDDCSLVSCCDPSGNNVDPDSD

Radius of gyration: 13.51 Å; Cα contacts (8 Å, |Δi|>4): 139; chains: 1; bounding box: 27×28×33 Å